Protein AF-A0A0N0IRC0-F1 (afdb_monomer)

pLDDT: mean 95.0, std 4.17, range [70.88, 98.81]

Sequence (164 aa):
LGKDGAYGSGSHYTGFVGVLQVRGKTLEEIVSLLKGASNPKHDFSPYLSQEDLEDLALFLKYGTLDMRTLIDYKAKKPLRGDLVAGKAVYRVCASCHGQDGRAINFLTPENPEYVGTLAKENPQEVLHKVLNGQPGNFVMPGFSFLSPAQLQDLLSYLQTLPEK

InterPro domains:
  IPR009056 Cytochrome c-like domain [PF00034] (84-161)
  IPR009056 Cytochrome c-like domain [PS51007] (81-162)
  IPR036909 Cytochrome c-like domain superfamily [G3DSA:1.10.760.10] (68-164)
  IPR036909 Cytochrome c-like domain superfamily [SSF46626] (74-162)

Mean predicted aligned error: 3.45 Å

Radius of gyration: 17.43 Å; Cα contacts (8 Å, |Δi|>4): 239; chains: 1; bounding box: 46×30×48 Å

Solvent-accessible surface area (backbone atoms only — not comparable to full-atom values): 9079 Å² total; per-residue (Å²): 68,35,35,72,29,98,36,43,53,72,96,72,43,76,74,47,71,50,68,72,72,56,40,82,50,56,61,68,56,42,37,41,43,44,54,13,74,85,40,72,93,50,44,44,59,92,82,39,54,75,65,56,40,50,52,49,27,48,36,51,48,69,66,63,76,72,56,74,82,40,33,39,78,87,78,39,37,48,76,51,64,43,53,69,61,5,47,61,60,41,58,70,53,27,79,64,28,32,94,58,25,63,66,47,64,79,56,45,93,92,59,53,36,25,52,13,32,42,28,50,78,38,38,66,59,45,55,48,32,46,35,67,19,45,87,98,37,87,86,44,60,51,46,65,86,58,48,79,64,54,51,18,9,28,51,46,29,36,51,69,34,56,62,114

Structure (mmCIF, N/CA/C/O backbone):
data_AF-A0A0N0IRC0-F1
#
_entry.id   AF-A0A0N0IRC0-F1
#
loop_
_atom_site.group_PDB
_atom_sit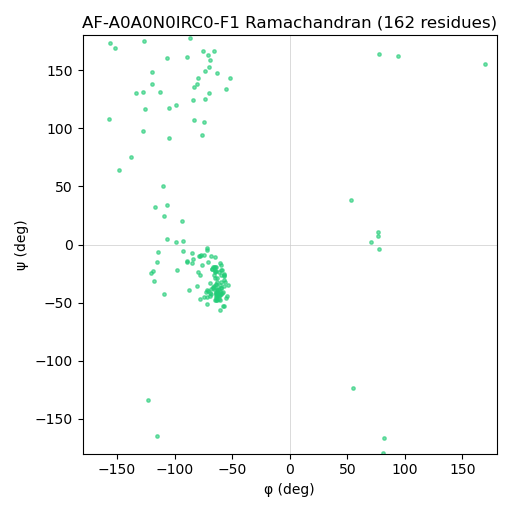e.id
_atom_site.type_symbol
_atom_site.label_atom_id
_atom_site.label_alt_id
_atom_site.label_comp_id
_atom_site.label_asym_id
_atom_site.label_entity_id
_atom_site.label_seq_id
_atom_site.pdbx_PDB_ins_code
_atom_site.Cartn_x
_atom_site.Cartn_y
_atom_site.Cartn_z
_atom_site.occupancy
_atom_site.B_iso_or_equiv
_atom_site.auth_seq_id
_atom_site.auth_comp_id
_atom_site.auth_asym_id
_atom_site.auth_atom_id
_atom_site.pdbx_PDB_model_num
ATOM 1 N N . LEU A 1 1 ? -6.172 -12.924 5.502 1.00 84.44 1 LEU A N 1
ATOM 2 C CA . LEU A 1 1 ? -5.675 -11.604 5.979 1.00 84.44 1 LEU A CA 1
ATOM 3 C C . LEU A 1 1 ? -5.125 -11.782 7.381 1.00 84.44 1 LEU A C 1
ATOM 5 O O . LEU A 1 1 ? -5.432 -12.796 7.996 1.00 84.44 1 LEU A O 1
ATOM 9 N N . GLY A 1 2 ? -4.317 -10.834 7.865 1.00 87.38 2 GLY A N 1
ATOM 10 C CA . GLY A 1 2 ? -3.689 -10.963 9.180 1.00 87.38 2 GLY A CA 1
ATOM 11 C C . GLY A 1 2 ? -2.900 -12.272 9.286 1.00 87.38 2 GLY A C 1
ATOM 12 O O . GLY A 1 2 ? -2.073 -12.547 8.418 1.00 87.38 2 GLY A O 1
ATOM 13 N N . LYS A 1 3 ? -3.234 -13.100 10.280 1.00 91.62 3 LYS A N 1
ATOM 14 C CA . LYS A 1 3 ? -2.656 -14.423 10.550 1.00 91.62 3 LYS A CA 1
ATOM 15 C C . LYS A 1 3 ? -2.769 -15.399 9.375 1.00 91.62 3 LYS A C 1
ATOM 17 O O . LYS A 1 3 ? -1.927 -16.268 9.231 1.00 91.62 3 LYS A O 1
ATOM 22 N N . ASP A 1 4 ? -3.774 -15.212 8.520 1.00 89.06 4 ASP A N 1
ATOM 23 C CA . ASP A 1 4 ? -4.015 -16.010 7.313 1.00 89.06 4 ASP A CA 1
ATOM 24 C C . ASP A 1 4 ? -3.709 -15.177 6.047 1.00 89.06 4 ASP A C 1
ATOM 26 O O . ASP A 1 4 ? -4.374 -15.294 5.017 1.00 89.06 4 ASP A O 1
ATOM 30 N N . GLY A 1 5 ? -2.855 -14.155 6.153 1.00 87.81 5 GLY A N 1
ATOM 31 C CA . GLY A 1 5 ? -2.499 -13.230 5.070 1.00 87.81 5 GLY A CA 1
ATOM 32 C C . GLY A 1 5 ? -1.032 -13.329 4.661 1.00 87.81 5 GLY A C 1
ATOM 33 O O . GLY A 1 5 ? -0.330 -14.258 5.044 1.00 87.81 5 GLY A O 1
ATOM 34 N N . ALA A 1 6 ? -0.550 -12.328 3.918 1.00 88.06 6 ALA A N 1
ATOM 35 C CA . ALA A 1 6 ? 0.855 -12.250 3.505 1.00 88.06 6 ALA A CA 1
ATOM 36 C C . ALA A 1 6 ? 1.854 -12.266 4.676 1.00 88.06 6 ALA A C 1
ATOM 38 O O . ALA A 1 6 ? 2.980 -12.721 4.511 1.00 88.06 6 ALA A O 1
ATOM 39 N N . TYR A 1 7 ? 1.421 -11.814 5.855 1.00 90.06 7 TYR A N 1
ATOM 40 C CA . TYR A 1 7 ? 2.189 -11.849 7.101 1.00 90.06 7 TYR A CA 1
ATOM 41 C C . TYR A 1 7 ? 1.675 -12.925 8.070 1.00 90.06 7 TYR A C 1
ATOM 43 O O . TYR A 1 7 ? 1.697 -12.741 9.283 1.00 90.06 7 TYR A O 1
ATOM 51 N N . GLY A 1 8 ? 1.189 -14.054 7.546 1.00 91.00 8 GLY A N 1
ATOM 52 C CA . GLY A 1 8 ? 0.764 -15.208 8.348 1.00 91.00 8 GLY A CA 1
ATOM 53 C C . GLY A 1 8 ? 1.910 -15.998 8.995 1.00 91.00 8 GLY A C 1
ATOM 54 O O . GLY A 1 8 ? 1.672 -16.940 9.741 1.00 91.00 8 GLY A O 1
ATOM 55 N N . SER A 1 9 ? 3.156 -15.610 8.724 1.00 90.50 9 SER A N 1
ATOM 56 C CA . SER A 1 9 ? 4.378 -16.180 9.295 1.00 90.50 9 SER A CA 1
ATOM 57 C C . SER A 1 9 ? 5.518 -15.154 9.244 1.00 90.50 9 SER A C 1
ATOM 59 O O . SER A 1 9 ? 5.381 -14.104 8.614 1.00 90.50 9 SER A O 1
ATOM 61 N N . GLY A 1 10 ? 6.667 -15.477 9.842 1.00 90.56 10 GLY A N 1
ATOM 62 C CA . GLY A 1 10 ? 7.863 -14.628 9.812 1.00 90.56 10 GLY A CA 1
ATOM 63 C C . GLY A 1 10 ? 7.835 -13.498 10.843 1.00 90.56 10 GLY A C 1
ATOM 64 O O . GLY A 1 10 ? 7.021 -13.498 11.763 1.00 90.56 10 GLY A O 1
ATOM 65 N N . SER A 1 11 ? 8.738 -12.529 10.694 1.00 90.25 11 SER A N 1
ATOM 66 C CA . SER A 1 11 ? 8.948 -11.436 11.659 1.00 90.25 11 SER A CA 1
ATOM 67 C C . SER A 1 11 ? 7.750 -10.494 11.822 1.00 90.25 11 SER A C 1
ATOM 69 O O . SER A 1 11 ? 7.623 -9.848 12.857 1.00 90.25 11 SER A O 1
ATOM 71 N N . HIS A 1 12 ? 6.859 -10.426 10.829 1.00 87.94 12 HIS A N 1
ATOM 72 C CA . HIS A 1 12 ? 5.649 -9.596 10.861 1.00 87.94 12 HIS A CA 1
ATOM 73 C C . HIS A 1 12 ? 4.405 -10.339 11.380 1.00 87.94 12 HIS A C 1
ATOM 75 O O . HIS A 1 12 ? 3.309 -9.775 11.381 1.00 87.94 12 HIS A O 1
ATOM 81 N N . TYR A 1 13 ? 4.539 -11.601 11.800 1.00 92.00 13 TYR A N 1
ATOM 82 C CA . TYR A 1 13 ? 3.408 -12.389 12.281 1.00 92.00 13 TYR A CA 1
ATOM 83 C C . TYR A 1 13 ? 2.941 -11.940 13.666 1.00 92.00 13 TYR A C 1
ATOM 85 O O . TYR A 1 13 ? 3.702 -11.941 14.630 1.00 92.00 13 TYR A O 1
ATOM 93 N N . THR A 1 14 ? 1.652 -11.614 13.773 1.00 88.50 14 THR A N 1
ATOM 94 C CA . THR A 1 14 ? 1.026 -11.142 15.020 1.00 88.50 14 THR A CA 1
ATOM 95 C C . THR A 1 14 ? -0.044 -12.084 15.576 1.00 88.50 14 THR A C 1
ATOM 97 O O . THR A 1 14 ? -0.462 -11.929 16.718 1.00 88.50 14 THR A O 1
ATOM 100 N N . GLY A 1 15 ? -0.534 -13.042 14.780 1.00 90.25 15 GLY A N 1
ATOM 101 C CA . GLY A 1 15 ? -1.657 -13.915 15.149 1.00 90.25 15 GLY A CA 1
ATOM 102 C C . GLY A 1 15 ? -3.056 -13.282 15.047 1.00 90.25 15 GLY A C 1
ATOM 103 O O . GLY A 1 15 ? -4.052 -13.9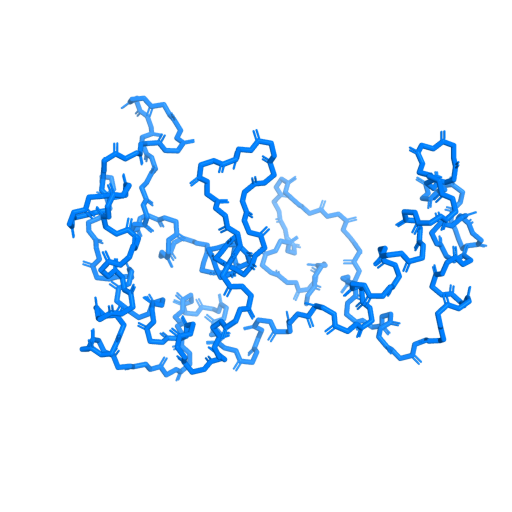89 15.208 1.00 90.25 15 GLY A O 1
ATOM 104 N N . PHE A 1 16 ? -3.178 -11.991 14.717 1.00 89.00 16 PHE A N 1
ATOM 105 C CA . PHE A 1 16 ? -4.477 -11.318 14.562 1.00 89.00 16 PHE A CA 1
ATOM 106 C C . PHE A 1 16 ? -5.140 -11.617 13.213 1.00 89.00 16 PHE A C 1
ATOM 108 O O . PHE A 1 16 ? -4.473 -11.641 12.190 1.00 89.00 16 PHE A O 1
ATOM 115 N N . VAL A 1 17 ? -6.468 -11.764 13.161 1.00 88.12 17 VAL A N 1
ATOM 116 C CA . VAL A 1 17 ? -7.234 -12.127 11.939 1.00 88.12 17 VAL A CA 1
ATOM 117 C C . VAL A 1 17 ? -7.260 -11.054 10.829 1.00 88.12 17 VAL A C 1
ATOM 119 O O . VAL A 1 17 ? -7.664 -11.327 9.698 1.00 88.12 17 VAL A O 1
ATOM 122 N N . GLY A 1 18 ? -6.783 -9.840 11.116 1.00 88.88 18 GLY A N 1
ATOM 123 C CA . GLY A 1 18 ? -6.847 -8.674 10.229 1.00 88.88 18 GLY A CA 1
ATOM 124 C C . GLY A 1 18 ? -8.067 -7.786 10.500 1.00 88.88 18 GLY A C 1
ATOM 125 O O . GLY A 1 18 ? -9.028 -8.204 11.139 1.00 88.88 18 GLY A O 1
ATOM 126 N N . VAL A 1 19 ? -8.026 -6.541 10.018 1.00 91.69 19 VAL A N 1
ATOM 127 C CA . VAL A 1 19 ? -8.973 -5.487 10.437 1.00 91.69 19 VAL A CA 1
ATOM 128 C C . VAL A 1 19 ? -10.256 -5.399 9.603 1.00 91.69 19 VAL A C 1
ATOM 130 O O . VAL A 1 19 ? -11.221 -4.789 10.044 1.00 91.69 19 VAL A O 1
ATOM 133 N N . LEU A 1 20 ? -10.327 -6.028 8.423 1.00 93.25 20 LEU A N 1
ATOM 134 C CA . LEU A 1 20 ? -11.456 -5.812 7.498 1.00 93.25 20 LEU A CA 1
ATOM 135 C C . LEU A 1 20 ? -12.816 -6.289 8.025 1.00 93.25 20 LEU A C 1
ATOM 137 O O . LEU A 1 20 ? -13.844 -5.789 7.577 1.00 93.25 20 LEU A O 1
ATOM 141 N N . GLN A 1 21 ? -12.845 -7.228 8.974 1.00 91.56 21 GLN A N 1
ATOM 142 C CA . GLN A 1 21 ? -14.098 -7.685 9.590 1.00 91.56 21 GLN A CA 1
ATOM 143 C C . GLN A 1 21 ? -14.788 -6.568 10.385 1.00 91.56 21 GLN A C 1
ATOM 145 O O . GLN A 1 21 ? -16.008 -6.582 10.542 1.00 91.56 21 GLN A O 1
ATOM 150 N N . VAL A 1 22 ? -14.028 -5.564 10.833 1.00 93.31 22 VAL A N 1
ATOM 151 C CA . VAL A 1 22 ? -14.558 -4.436 11.599 1.00 93.31 22 VAL A CA 1
ATOM 152 C C . VAL A 1 22 ? -15.519 -3.569 10.775 1.00 93.31 22 VAL A C 1
ATOM 154 O O . VAL A 1 22 ? -16.368 -2.888 11.337 1.00 93.31 22 VAL A O 1
ATOM 157 N N . ARG A 1 23 ? -15.470 -3.654 9.437 1.00 94.69 23 ARG A N 1
ATOM 158 C CA . ARG A 1 23 ? -16.352 -2.903 8.527 1.00 94.69 23 ARG A CA 1
ATOM 159 C C . ARG A 1 23 ? -17.840 -3.206 8.732 1.00 94.69 23 ARG A C 1
ATOM 161 O O . ARG A 1 23 ? -18.681 -2.351 8.444 1.00 94.69 23 ARG A O 1
ATOM 168 N N . GLY A 1 24 ? -18.160 -4.399 9.242 1.00 95.38 24 GLY A N 1
ATOM 169 C CA . GLY A 1 24 ? -19.525 -4.819 9.568 1.00 95.38 24 GLY A CA 1
ATOM 170 C C . GLY A 1 24 ? -20.086 -4.235 10.870 1.00 95.38 24 GLY A C 1
ATOM 171 O O . GLY A 1 24 ? -21.275 -4.390 11.119 1.00 95.38 24 GLY A O 1
ATOM 172 N N . LYS A 1 25 ? -19.261 -3.567 11.685 1.00 96.88 25 LYS A N 1
ATOM 173 C CA . LYS A 1 25 ? -19.649 -2.965 12.971 1.00 96.88 25 LYS A CA 1
ATOM 174 C C . LYS A 1 25 ? -20.142 -1.528 12.815 1.00 96.88 25 LYS A C 1
ATOM 176 O O . LYS A 1 25 ? -19.857 -0.891 11.796 1.00 96.88 25 LYS A O 1
ATOM 181 N N . THR A 1 26 ? -20.869 -0.998 13.794 1.00 98.19 26 THR A N 1
ATOM 182 C CA . THR A 1 26 ? -21.197 0.439 13.846 1.00 98.19 26 THR A CA 1
ATOM 183 C C . THR A 1 26 ? -19.953 1.270 14.179 1.00 98.19 26 THR A C 1
ATOM 185 O O . THR A 1 26 ? -18.944 0.728 14.631 1.00 98.19 26 THR A O 1
ATOM 188 N N . LEU A 1 27 ? -19.985 2.585 13.934 1.00 98.06 27 LEU A N 1
ATOM 189 C CA . LEU A 1 27 ? -18.845 3.450 14.265 1.00 98.06 27 LEU A CA 1
ATOM 190 C C . LEU A 1 27 ? -18.587 3.467 15.777 1.00 98.06 27 LEU A C 1
ATOM 192 O O . LEU A 1 27 ? -17.440 3.375 16.201 1.00 98.06 27 LEU A O 1
ATOM 196 N N . GLU A 1 28 ? -19.646 3.469 16.584 1.00 98.06 28 GLU A N 1
ATOM 197 C CA . GLU A 1 28 ? -19.579 3.440 18.046 1.00 98.06 28 GLU A CA 1
ATOM 198 C C . GLU A 1 28 ? -18.926 2.148 18.549 1.00 98.06 28 GLU A C 1
ATOM 200 O O . GLU A 1 28 ? -18.073 2.184 19.437 1.00 98.06 28 GLU A O 1
ATOM 205 N N . GLU A 1 29 ? -19.273 1.001 17.953 1.00 98.19 29 GLU A N 1
ATOM 206 C CA . GLU A 1 29 ? -18.617 -0.270 18.258 1.00 98.19 29 GLU A CA 1
ATOM 207 C C . GLU A 1 29 ? -17.124 -0.235 17.903 1.00 98.19 29 GLU A C 1
ATOM 209 O O . GLU A 1 29 ? -16.304 -0.733 18.673 1.00 98.19 29 GLU A O 1
ATOM 214 N N . ILE A 1 30 ? -16.753 0.341 16.753 1.00 98.00 30 ILE A N 1
ATOM 215 C CA . ILE A 1 30 ? -15.346 0.441 16.335 1.00 98.00 30 ILE A CA 1
ATOM 216 C C . ILE A 1 30 ? -14.567 1.331 17.306 1.00 98.00 30 ILE A C 1
ATOM 218 O O . ILE A 1 30 ? -13.518 0.914 17.794 1.00 98.00 30 ILE A O 1
ATOM 222 N N . VAL A 1 31 ? -15.093 2.510 17.646 1.00 98.31 31 VAL A N 1
ATOM 223 C CA . VAL A 1 31 ? -14.477 3.413 18.630 1.00 98.31 31 VAL A CA 1
ATOM 224 C C . VAL A 1 31 ? -14.349 2.721 19.987 1.00 98.31 31 VAL A C 1
ATOM 226 O O . VAL A 1 31 ? -13.293 2.781 20.607 1.00 98.31 31 VAL A O 1
ATOM 229 N N . SER A 1 32 ? -15.370 1.989 20.439 1.00 98.19 32 SER A N 1
ATOM 230 C CA . SER A 1 32 ? -15.302 1.220 21.687 1.00 98.19 32 SER A CA 1
ATOM 231 C C . SER A 1 32 ? -14.162 0.191 21.675 1.00 98.19 32 SER A C 1
ATOM 233 O O . SER A 1 32 ? -13.413 0.080 22.648 1.00 98.19 32 SER A O 1
ATOM 235 N N . LEU A 1 33 ? -13.963 -0.515 20.555 1.00 96.81 33 LEU A N 1
ATOM 236 C CA . LEU A 1 33 ? -12.838 -1.440 20.388 1.00 96.81 33 LEU A CA 1
ATOM 237 C C . LEU A 1 33 ? -11.481 -0.724 20.430 1.00 96.81 33 LEU A C 1
ATOM 239 O O . LEU A 1 33 ? -10.570 -1.236 21.076 1.00 96.81 33 LEU A O 1
ATOM 243 N N . LEU A 1 34 ? -11.359 0.444 19.787 1.00 97.31 34 LEU A N 1
ATOM 244 C CA . LEU A 1 34 ? -10.145 1.277 19.801 1.00 97.31 34 LEU A CA 1
ATOM 245 C C . LEU A 1 34 ? -9.838 1.863 21.191 1.00 97.31 34 LEU A C 1
ATOM 247 O O . LEU A 1 34 ? -8.701 2.231 21.469 1.00 97.31 34 LEU A O 1
ATOM 251 N N . LYS A 1 35 ? -10.833 1.913 22.079 1.00 98.12 35 LYS A N 1
ATOM 252 C CA . LYS A 1 35 ? -10.701 2.298 23.495 1.00 98.12 35 LYS A CA 1
ATOM 253 C C . LYS A 1 35 ? -10.498 1.086 24.413 1.00 98.12 35 LYS A C 1
ATOM 255 O O . LYS A 1 35 ? -10.800 1.128 25.600 1.00 98.12 35 LYS A O 1
ATOM 260 N N . GLY A 1 36 ? -10.058 -0.040 23.848 1.00 97.06 36 GLY A N 1
ATOM 261 C CA . GLY A 1 36 ? -9.673 -1.228 24.601 1.00 97.06 36 GLY A CA 1
ATOM 262 C C . GLY A 1 36 ? -10.819 -2.082 25.149 1.00 97.06 36 GLY A C 1
ATOM 263 O O . GLY A 1 36 ? -10.543 -3.012 25.904 1.00 97.06 36 GLY A O 1
ATOM 264 N N . ALA A 1 37 ? -12.081 -1.856 24.753 1.00 97.06 37 ALA A N 1
ATOM 265 C CA . ALA A 1 37 ? -13.230 -2.589 25.310 1.00 97.06 37 ALA A CA 1
ATOM 266 C C . ALA A 1 37 ? -13.130 -4.120 25.166 1.00 97.06 37 ALA A C 1
ATOM 268 O O . ALA A 1 37 ? -13.633 -4.860 26.007 1.00 97.06 37 ALA A O 1
ATOM 269 N N . SER A 1 38 ? -12.466 -4.602 24.110 1.00 93.00 38 SER A N 1
ATOM 270 C CA . SER A 1 38 ? -12.199 -6.036 23.906 1.00 93.00 38 SER A CA 1
ATOM 271 C C . SER A 1 38 ? -10.799 -6.474 24.343 1.00 93.00 38 SER A C 1
ATOM 273 O O . SER A 1 38 ? -10.570 -7.658 24.586 1.00 93.00 38 SER A O 1
ATOM 275 N N . ASN A 1 39 ? -9.849 -5.540 24.415 1.00 92.56 39 ASN A N 1
ATOM 276 C CA . ASN A 1 39 ? -8.465 -5.810 24.771 1.00 92.56 39 ASN A CA 1
ATOM 277 C C . ASN A 1 39 ? -7.799 -4.530 25.303 1.00 92.56 39 ASN A C 1
ATOM 279 O O . ASN A 1 39 ? -7.441 -3.671 24.497 1.00 92.56 39 ASN A O 1
ATOM 283 N N . PRO A 1 40 ? -7.532 -4.431 26.617 1.00 95.25 40 PRO A N 1
ATOM 284 C CA . PRO A 1 40 ? -6.896 -3.254 27.212 1.00 95.25 40 PRO A CA 1
ATOM 285 C C . PRO A 1 40 ? -5.512 -2.922 26.635 1.00 95.25 40 PRO A C 1
ATOM 287 O O . PRO A 1 40 ? -5.066 -1.787 26.717 1.00 95.25 40 PRO A O 1
ATOM 290 N N . LYS A 1 41 ? -4.820 -3.893 26.018 1.00 92.81 41 LYS A N 1
ATOM 291 C CA . LYS A 1 41 ? -3.533 -3.653 25.338 1.00 92.81 41 LYS A CA 1
ATOM 292 C C . LYS A 1 41 ? -3.673 -2.922 23.996 1.00 92.81 41 LYS A C 1
ATOM 294 O O . LYS A 1 41 ? -2.662 -2.569 23.404 1.00 92.81 41 LYS A O 1
ATOM 299 N N . HIS A 1 42 ? -4.898 -2.747 23.508 1.00 91.50 42 HIS A N 1
ATOM 300 C CA . HIS A 1 42 ? -5.237 -1.977 22.310 1.00 91.50 42 HIS A CA 1
ATOM 301 C C . HIS A 1 42 ? -6.134 -0.785 22.673 1.00 91.50 42 HIS A C 1
ATOM 303 O O . HIS A 1 42 ? -7.015 -0.414 21.902 1.00 91.50 42 HIS A O 1
ATOM 309 N N . ASP A 1 43 ? -5.945 -0.222 23.869 1.00 97.25 43 ASP A N 1
ATOM 310 C CA . ASP A 1 43 ? -6.528 1.064 24.228 1.00 97.25 43 ASP A CA 1
ATOM 311 C C . ASP A 1 43 ? -5.646 2.199 23.697 1.00 97.25 43 ASP A C 1
ATOM 313 O O . ASP A 1 43 ? -4.551 2.454 24.202 1.00 97.25 43 ASP A O 1
ATOM 317 N N . PHE A 1 44 ? -6.125 2.866 22.650 1.00 97.38 44 PHE A N 1
ATOM 318 C CA . PHE A 1 44 ? -5.444 3.996 22.023 1.00 97.38 44 PHE A CA 1
ATOM 319 C C . PHE A 1 44 ? -5.890 5.350 22.587 1.00 97.38 44 PHE A C 1
ATOM 321 O O . PHE A 1 44 ? -5.294 6.371 22.247 1.00 97.38 44 PHE A O 1
ATOM 328 N N . SER A 1 45 ? -6.898 5.381 23.465 1.00 97.25 45 SER A N 1
ATOM 329 C CA . SER A 1 45 ? -7.437 6.627 24.026 1.00 97.25 45 SER A CA 1
ATOM 330 C C . SER A 1 45 ? -6.459 7.475 24.849 1.00 97.25 45 SER A C 1
ATOM 332 O O . SER A 1 45 ? -6.658 8.687 24.904 1.00 97.25 45 SER A O 1
ATOM 334 N N . PRO A 1 46 ? -5.371 6.928 25.433 1.00 97.94 46 PRO A N 1
ATOM 335 C CA . PRO A 1 46 ? -4.337 7.764 26.042 1.00 97.94 46 PRO A CA 1
ATOM 336 C C . PRO A 1 46 ? -3.474 8.538 25.032 1.00 97.94 46 PRO A C 1
ATOM 338 O O . PRO A 1 46 ? -2.743 9.441 25.435 1.00 97.94 46 PRO A O 1
ATOM 341 N N . TYR A 1 47 ? -3.509 8.167 23.747 1.00 97.25 47 TYR A N 1
ATOM 342 C CA . TYR A 1 47 ? -2.603 8.681 22.710 1.00 97.25 47 TYR A CA 1
ATOM 343 C C . TYR A 1 47 ? -3.313 9.425 21.578 1.00 97.25 47 TYR A C 1
ATOM 345 O O . TYR A 1 47 ? -2.677 10.216 20.887 1.00 97.25 47 TYR A O 1
ATOM 353 N N . LEU A 1 48 ? -4.600 9.149 21.373 1.00 97.69 48 LEU A N 1
ATOM 354 C CA . LEU A 1 48 ? -5.422 9.708 20.307 1.00 97.69 48 LEU A CA 1
ATOM 355 C C . LEU A 1 48 ? -6.592 10.478 20.913 1.00 97.69 48 LEU A C 1
ATOM 357 O O . LEU A 1 48 ? -7.211 10.018 21.877 1.00 97.69 48 LEU A O 1
ATOM 361 N N . SER A 1 49 ? -6.901 11.641 20.342 1.00 98.25 49 SER A N 1
ATOM 362 C CA . SER A 1 49 ? -8.096 12.389 20.723 1.00 98.25 49 SER A CA 1
ATOM 363 C C . SER A 1 49 ? -9.367 11.619 20.343 1.00 98.25 49 SER A C 1
ATOM 365 O O . SER A 1 49 ? -9.338 10.650 19.583 1.00 98.25 49 SER A O 1
ATOM 367 N N . GLN A 1 50 ? -10.515 12.049 20.871 1.00 97.75 50 GLN A N 1
ATOM 368 C CA . GLN A 1 50 ? -11.797 11.462 20.476 1.00 97.75 50 GLN A CA 1
ATOM 369 C C . GLN A 1 50 ? -12.048 11.621 18.964 1.00 97.75 50 GLN A C 1
ATOM 371 O O . GLN A 1 50 ? -12.534 10.682 18.343 1.00 97.75 50 GLN A O 1
ATOM 376 N N . GLU A 1 51 ? -11.653 12.757 18.383 1.00 98.31 51 GLU A N 1
ATOM 377 C CA . GLU A 1 51 ? -11.736 13.018 16.940 1.00 98.31 51 GLU A CA 1
ATOM 378 C C . GLU A 1 51 ? -10.834 12.057 16.149 1.00 98.31 51 GLU A C 1
ATOM 380 O O . GLU A 1 51 ? -11.312 11.377 15.247 1.00 98.31 51 GLU A O 1
ATOM 385 N N . ASP A 1 52 ? -9.575 11.873 16.564 1.00 98.25 52 ASP A N 1
ATOM 386 C CA . ASP A 1 52 ? -8.653 10.925 15.912 1.00 98.25 52 ASP A CA 1
ATOM 387 C C . ASP A 1 52 ? -9.184 9.478 15.936 1.00 98.25 52 ASP A C 1
ATOM 389 O O . ASP A 1 52 ? -9.003 8.708 14.988 1.00 98.25 52 ASP A O 1
ATOM 393 N N . LEU A 1 53 ? -9.833 9.077 17.035 1.00 98.50 53 LEU A N 1
ATOM 394 C CA . LEU A 1 53 ? -10.444 7.751 17.167 1.00 98.50 53 LEU A CA 1
ATOM 395 C C . LEU A 1 53 ? -11.647 7.583 16.233 1.00 98.50 53 LEU A C 1
ATOM 397 O O . LEU A 1 53 ? -11.844 6.498 15.678 1.00 98.50 53 LEU A O 1
ATOM 401 N N . GLU A 1 54 ? -12.451 8.631 16.065 1.00 98.38 54 GLU A N 1
ATOM 402 C CA . GLU A 1 54 ? -13.589 8.656 15.144 1.00 98.38 54 GLU A CA 1
ATOM 403 C C . GLU A 1 54 ? -13.125 8.625 13.682 1.00 98.38 54 GLU A C 1
ATOM 405 O O . GLU A 1 54 ? -13.640 7.823 12.896 1.00 98.38 54 GLU A O 1
ATOM 410 N N . ASP A 1 55 ? -12.086 9.385 13.339 1.00 98.00 55 ASP A N 1
ATOM 411 C CA . ASP A 1 55 ? -11.452 9.365 12.019 1.00 98.00 55 ASP A CA 1
ATOM 412 C C . ASP A 1 55 ? -10.858 7.993 11.696 1.00 98.00 55 ASP A C 1
ATOM 414 O O . ASP A 1 55 ? -11.078 7.438 10.611 1.00 98.00 55 ASP A O 1
ATOM 418 N N . LEU A 1 56 ? -10.163 7.377 12.656 1.00 97.19 56 LEU A N 1
ATOM 419 C CA . LEU A 1 56 ? -9.650 6.021 12.496 1.00 97.19 56 LEU A CA 1
ATOM 420 C C . LEU A 1 56 ? -10.792 5.010 12.331 1.00 97.19 56 LEU A C 1
ATOM 422 O O . LEU A 1 56 ? -10.691 4.096 11.508 1.00 97.19 56 LEU A O 1
ATOM 426 N N . ALA A 1 57 ? -11.899 5.168 13.061 1.00 98.06 57 ALA A N 1
ATOM 427 C CA . ALA A 1 57 ? -13.071 4.312 12.910 1.00 98.06 57 ALA A CA 1
ATOM 428 C C . ALA A 1 57 ? -13.715 4.449 11.520 1.00 98.06 57 ALA A C 1
ATOM 430 O O . ALA A 1 57 ? -14.045 3.436 10.890 1.00 98.06 57 ALA A O 1
ATOM 431 N N . LEU A 1 58 ? -13.834 5.676 11.004 1.00 97.94 58 LEU A N 1
ATOM 432 C CA . LEU A 1 58 ? -14.302 5.957 9.646 1.00 97.94 58 LEU A CA 1
ATOM 433 C C . LEU A 1 58 ? -13.378 5.330 8.598 1.00 97.94 58 LEU A C 1
ATOM 435 O O . LEU A 1 58 ? -13.857 4.641 7.691 1.00 97.94 58 LEU A O 1
ATOM 439 N N . PHE A 1 59 ? -12.062 5.490 8.746 1.00 96.25 59 PHE A N 1
ATOM 440 C CA . PHE A 1 59 ? -11.081 4.876 7.855 1.00 96.25 59 PHE A CA 1
ATOM 441 C C . PHE A 1 59 ? -11.174 3.347 7.873 1.00 96.25 59 PHE A C 1
ATOM 443 O O . PHE A 1 59 ? -11.251 2.712 6.821 1.00 96.25 59 PHE A O 1
ATOM 450 N N . LEU A 1 60 ? -11.237 2.730 9.054 1.00 96.38 60 LEU A N 1
ATOM 451 C CA . LEU A 1 60 ? -11.359 1.280 9.182 1.00 96.38 60 LEU A CA 1
ATOM 452 C C . LEU A 1 60 ? -12.634 0.752 8.517 1.00 96.38 60 LEU A C 1
ATOM 454 O O . LEU A 1 60 ? -12.584 -0.277 7.835 1.00 96.38 60 LEU A O 1
ATOM 458 N N . LYS A 1 61 ? -13.757 1.464 8.670 1.00 96.94 61 LYS A N 1
ATOM 459 C CA . LYS A 1 61 ? -15.056 1.066 8.117 1.00 96.94 61 LYS A CA 1
ATOM 460 C C . LYS A 1 61 ? -15.156 1.270 6.601 1.00 96.94 61 LYS A C 1
ATOM 462 O O . LYS A 1 61 ? -15.644 0.378 5.894 1.00 96.94 61 LYS A O 1
ATOM 467 N N . TYR A 1 62 ? -14.700 2.418 6.105 1.00 94.62 62 TYR A N 1
ATOM 468 C CA . TYR A 1 62 ? -14.953 2.869 4.733 1.00 94.62 62 TYR A CA 1
ATOM 469 C C . TYR A 1 62 ? -13.692 3.030 3.878 1.00 94.62 62 TYR A C 1
ATOM 471 O O . TYR A 1 62 ? -13.758 2.803 2.673 1.00 94.62 62 TYR A O 1
ATOM 479 N N . GLY A 1 63 ? -12.557 3.387 4.478 1.00 92.81 63 GLY A N 1
ATOM 480 C CA . GLY A 1 63 ? -11.297 3.666 3.777 1.00 92.81 63 GLY A CA 1
ATOM 481 C C . GLY A 1 63 ? -10.435 2.436 3.472 1.00 92.81 63 GLY A C 1
ATOM 482 O O . GLY A 1 63 ? -9.535 2.507 2.637 1.00 92.81 63 GLY A O 1
ATOM 483 N N . THR A 1 64 ? -10.691 1.290 4.108 1.00 91.88 64 THR A N 1
ATOM 484 C CA . THR A 1 64 ? -9.902 0.072 3.872 1.00 91.88 64 THR A CA 1
ATOM 485 C C . THR A 1 64 ? -10.320 -0.677 2.600 1.00 91.88 64 THR A C 1
ATOM 487 O O . THR A 1 64 ? -11.503 -0.883 2.321 1.00 91.88 64 THR A O 1
ATOM 490 N N . LEU A 1 65 ? -9.325 -1.163 1.849 1.00 92.12 65 LEU A N 1
ATOM 491 C CA . LEU A 1 65 ? -9.514 -1.963 0.637 1.00 92.12 65 LEU A CA 1
ATOM 492 C C . LEU A 1 65 ? -9.035 -3.404 0.846 1.00 92.12 65 LEU A C 1
ATOM 494 O O . LEU A 1 65 ? -7.913 -3.641 1.297 1.00 92.12 65 LEU A O 1
ATOM 498 N N . ASP A 1 66 ? -9.871 -4.379 0.479 1.00 93.31 66 ASP A N 1
ATOM 499 C CA . ASP A 1 66 ? -9.459 -5.783 0.457 1.00 93.31 66 ASP A CA 1
ATOM 500 C C . ASP A 1 66 ? -8.578 -6.062 -0.760 1.00 93.31 66 ASP A C 1
ATOM 502 O O . ASP A 1 66 ? -9.065 -6.365 -1.849 1.00 93.31 66 ASP A O 1
ATOM 506 N N . MET A 1 67 ? -7.264 -5.985 -0.568 1.00 92.94 67 MET A N 1
ATOM 507 C CA . MET A 1 67 ? -6.274 -6.196 -1.626 1.00 92.94 67 MET A CA 1
ATOM 508 C C . MET A 1 67 ? -6.346 -7.588 -2.274 1.00 92.94 67 MET A C 1
ATOM 510 O O . MET A 1 67 ? -5.887 -7.751 -3.401 1.00 92.94 67 MET A O 1
ATOM 514 N N . ARG A 1 68 ? -6.989 -8.584 -1.640 1.00 92.75 68 ARG A N 1
ATOM 515 C CA . ARG A 1 68 ? -7.234 -9.910 -2.253 1.00 92.75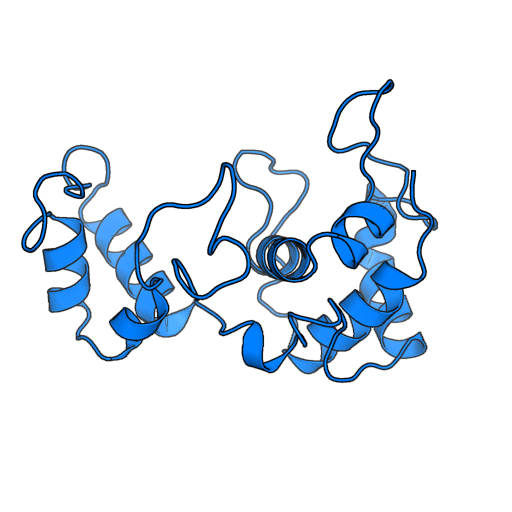 68 ARG A CA 1
ATOM 516 C C . ARG A 1 68 ? -8.153 -9.838 -3.465 1.00 92.75 68 ARG A C 1
ATOM 518 O O . ARG A 1 68 ? -8.159 -10.748 -4.280 1.00 92.75 68 ARG A O 1
ATOM 525 N N . THR A 1 69 ? -8.918 -8.757 -3.585 1.00 95.44 69 THR A N 1
ATOM 526 C CA . THR A 1 69 ? -9.754 -8.487 -4.760 1.00 95.44 69 THR A CA 1
ATOM 527 C C . THR A 1 69 ? -8.957 -7.942 -5.945 1.00 95.44 69 THR A C 1
ATOM 529 O O . THR A 1 69 ? -9.506 -7.849 -7.039 1.00 95.44 69 THR A O 1
ATOM 532 N N . LEU A 1 70 ? -7.681 -7.582 -5.741 1.00 97.44 70 LEU A N 1
ATOM 533 C CA . LEU A 1 70 ? -6.801 -6.998 -6.758 1.00 97.44 70 LEU A CA 1
ATOM 534 C C . LEU A 1 70 ? -5.540 -7.823 -7.024 1.00 97.44 70 LEU A C 1
ATOM 536 O O . LEU A 1 70 ? -4.956 -7.693 -8.095 1.00 97.44 70 LEU A O 1
ATOM 540 N N . ILE A 1 71 ? -5.098 -8.634 -6.061 1.00 97.12 71 ILE A N 1
ATOM 541 C CA . ILE A 1 71 ? -3.812 -9.336 -6.092 1.00 97.12 71 ILE A CA 1
ATOM 542 C C . ILE A 1 71 ? -4.021 -10.832 -5.840 1.00 97.12 71 ILE A C 1
ATOM 544 O O . ILE A 1 71 ? -4.623 -11.227 -4.839 1.00 97.12 71 ILE A O 1
ATOM 548 N N . ASP A 1 72 ? -3.427 -11.665 -6.695 1.00 95.81 72 ASP A N 1
ATOM 549 C CA . ASP A 1 72 ? -3.107 -13.048 -6.355 1.00 95.81 72 ASP A CA 1
ATOM 550 C C . ASP A 1 72 ? -1.898 -13.045 -5.411 1.00 95.81 72 ASP A C 1
ATOM 552 O O . ASP A 1 72 ? -0.758 -12.814 -5.819 1.00 95.81 72 ASP A O 1
ATOM 556 N N . TYR A 1 73 ? -2.148 -13.294 -4.126 1.00 92.19 73 TYR A N 1
ATOM 557 C CA . TYR A 1 73 ? -1.116 -13.296 -3.087 1.00 92.19 73 TYR A CA 1
ATOM 558 C C . TYR A 1 73 ? -0.078 -14.408 -3.245 1.00 92.19 73 TYR A C 1
ATOM 560 O O . TYR A 1 73 ? 1.049 -14.250 -2.777 1.00 92.19 73 TYR A O 1
ATOM 568 N N . LYS A 1 74 ? -0.438 -15.527 -3.884 1.00 91.25 74 LYS A N 1
ATOM 569 C CA . LYS A 1 74 ? 0.483 -16.642 -4.111 1.00 91.25 74 LYS A CA 1
ATOM 570 C C . LYS A 1 74 ? 1.423 -16.317 -5.264 1.00 91.25 74 LYS A C 1
ATOM 572 O O . LYS A 1 74 ? 2.628 -16.503 -5.135 1.00 91.25 74 LYS A O 1
ATOM 577 N N . ALA A 1 75 ? 0.876 -15.816 -6.370 1.00 95.62 75 ALA A N 1
ATOM 578 C CA . ALA A 1 75 ? 1.668 -15.399 -7.524 1.00 95.62 75 ALA A CA 1
ATOM 579 C C . ALA A 1 75 ? 2.376 -14.051 -7.305 1.00 95.62 75 ALA A C 1
ATOM 581 O O . ALA A 1 75 ? 3.296 -13.716 -8.049 1.00 95.62 75 ALA A O 1
ATOM 582 N N . LYS A 1 76 ? 1.932 -13.272 -6.309 1.00 96.25 76 LYS A N 1
ATOM 583 C CA . LYS A 1 76 ? 2.300 -11.866 -6.101 1.00 96.25 76 LYS A CA 1
ATOM 584 C C . LYS A 1 76 ? 2.067 -11.031 -7.361 1.00 96.25 76 LYS A C 1
ATOM 586 O O . LYS A 1 76 ? 2.861 -10.158 -7.696 1.00 96.25 76 LYS A O 1
ATOM 591 N N . LYS A 1 77 ? 0.985 -11.309 -8.086 1.00 97.62 77 LYS A N 1
ATOM 592 C CA . LYS A 1 77 ? 0.621 -10.633 -9.339 1.00 97.62 77 LYS A CA 1
ATOM 593 C C . LYS A 1 77 ? -0.735 -9.953 -9.197 1.00 97.62 77 LYS A C 1
ATOM 595 O O . LYS A 1 77 ? -1.578 -10.456 -8.454 1.00 97.62 77 LYS A O 1
ATOM 600 N N . PRO A 1 78 ? -0.975 -8.830 -9.890 1.00 97.94 78 PRO A N 1
ATOM 601 C CA . PRO A 1 78 ? -2.326 -8.305 -9.988 1.00 97.94 78 PRO A CA 1
ATOM 602 C C . PRO A 1 78 ? -3.216 -9.313 -10.734 1.00 97.94 78 PRO A C 1
ATOM 604 O O . PRO A 1 78 ? -2.744 -10.030 -11.616 1.00 97.94 78 PRO A O 1
ATOM 607 N N . LEU A 1 79 ? -4.501 -9.381 -10.382 1.00 98.06 79 LEU A N 1
ATOM 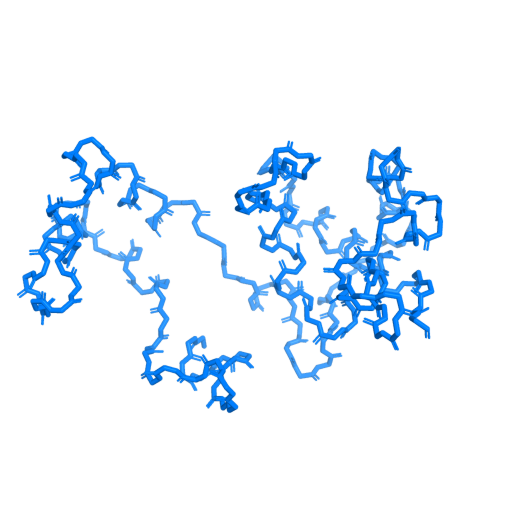608 C CA . LEU A 1 79 ? -5.452 -10.319 -11.002 1.00 98.06 79 LEU A CA 1
ATOM 609 C C . LEU A 1 79 ? -5.739 -9.983 -12.473 1.00 98.06 79 LEU A C 1
ATOM 611 O O . LEU A 1 79 ? -6.179 -10.838 -13.239 1.00 98.06 79 LEU A O 1
ATOM 615 N N . ARG A 1 80 ? -5.491 -8.734 -12.863 1.00 96.38 80 ARG A N 1
ATOM 616 C CA . ARG A 1 80 ? -5.534 -8.219 -14.234 1.00 96.38 80 ARG A CA 1
ATOM 617 C C . ARG A 1 80 ? -4.569 -7.046 -14.369 1.00 96.38 80 ARG A C 1
ATOM 619 O O . ARG A 1 80 ? -4.142 -6.4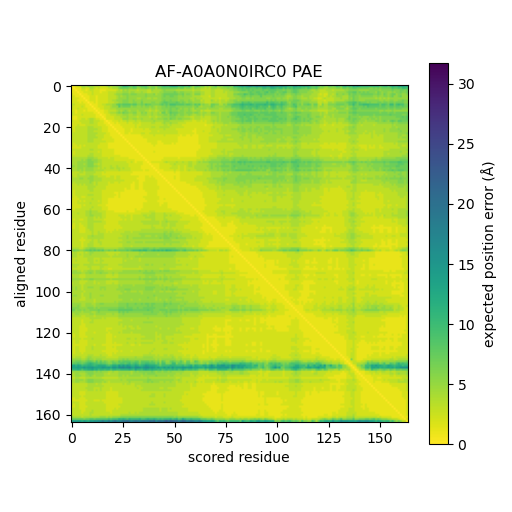93 -13.362 1.00 96.38 80 ARG A O 1
ATOM 626 N N . GLY A 1 81 ? -4.318 -6.600 -15.591 1.00 95.44 81 GLY A N 1
ATOM 627 C CA . GLY A 1 81 ? -3.838 -5.242 -15.803 1.00 95.44 81 GLY A CA 1
ATOM 628 C C . GLY A 1 81 ? -3.366 -4.953 -17.218 1.00 95.44 81 GLY A C 1
ATOM 629 O O . GLY A 1 81 ? -2.972 -5.848 -17.965 1.00 95.44 81 GLY A O 1
ATOM 630 N N . ASP A 1 82 ? -3.427 -3.676 -17.566 1.00 98.44 82 ASP A N 1
ATOM 631 C CA . ASP A 1 82 ? -2.960 -3.105 -18.820 1.00 98.44 82 ASP A CA 1
ATOM 632 C C . ASP A 1 82 ? -1.645 -2.345 -18.583 1.00 98.44 82 ASP A C 1
ATOM 634 O O . ASP A 1 82 ? -1.587 -1.354 -17.853 1.00 98.44 82 ASP A O 1
ATOM 638 N N . LEU A 1 83 ? -0.566 -2.807 -19.222 1.00 98.38 83 LEU A N 1
ATOM 639 C CA . LEU A 1 83 ? 0.763 -2.200 -19.100 1.00 98.38 83 LEU A CA 1
ATOM 640 C C . LEU A 1 83 ? 0.824 -0.771 -19.651 1.00 98.38 83 LEU A C 1
ATOM 642 O O . LEU A 1 83 ? 1.574 0.053 -19.126 1.00 98.38 83 LEU A O 1
ATOM 646 N N . VAL A 1 84 ? 0.066 -0.466 -20.705 1.00 98.56 84 VAL A N 1
ATOM 647 C CA . VAL A 1 84 ? 0.030 0.865 -21.319 1.00 98.56 84 VAL A CA 1
ATOM 648 C C . VAL A 1 84 ? -0.700 1.833 -20.393 1.00 98.56 84 VAL A C 1
ATOM 650 O O . VAL A 1 84 ? -0.185 2.923 -20.125 1.00 98.56 84 VAL A O 1
ATOM 653 N N . ALA A 1 85 ? -1.847 1.420 -19.847 1.00 98.56 85 ALA A N 1
ATOM 654 C CA . ALA A 1 85 ? -2.582 2.208 -18.859 1.00 98.56 85 ALA A CA 1
ATOM 655 C C . ALA A 1 85 ? -1.759 2.406 -17.575 1.00 98.56 85 ALA A C 1
ATOM 657 O O . ALA A 1 85 ? -1.623 3.530 -17.087 1.00 98.56 85 ALA A O 1
ATOM 658 N N . GLY A 1 86 ? -1.115 1.346 -17.080 1.00 98.56 86 GLY A N 1
ATOM 659 C CA . GLY A 1 86 ? -0.243 1.393 -15.908 1.00 98.56 86 GLY A CA 1
ATOM 660 C C . GLY A 1 86 ? 0.941 2.336 -16.086 1.00 98.56 86 GLY A C 1
ATOM 661 O O . GLY A 1 86 ? 1.224 3.156 -15.211 1.00 98.56 86 GLY A O 1
ATOM 662 N N . LYS A 1 87 ? 1.585 2.297 -17.259 1.00 98.50 87 LYS A N 1
ATOM 663 C CA . LYS A 1 87 ? 2.655 3.235 -17.617 1.00 98.50 87 LYS A CA 1
ATOM 664 C C . LYS A 1 87 ? 2.164 4.679 -17.635 1.00 98.50 87 LYS A C 1
ATOM 666 O O . LYS A 1 87 ? 2.904 5.573 -17.230 1.00 98.50 87 LYS A O 1
ATOM 671 N N . ALA A 1 88 ? 0.943 4.925 -18.111 1.00 98.31 88 ALA A N 1
ATOM 672 C CA . ALA A 1 88 ? 0.365 6.265 -18.119 1.00 98.31 88 ALA A CA 1
ATOM 673 C C . ALA A 1 88 ? 0.170 6.803 -16.693 1.00 98.31 88 ALA A C 1
ATOM 675 O O . ALA A 1 88 ? 0.534 7.951 -16.442 1.00 98.31 88 ALA A O 1
ATOM 676 N N . VAL A 1 89 ? -0.307 5.970 -15.759 1.00 97.94 89 VAL A N 1
ATOM 677 C CA . VAL A 1 89 ? -0.410 6.320 -14.329 1.00 97.94 89 VAL A CA 1
ATOM 678 C C . VAL A 1 89 ? 0.978 6.566 -13.724 1.00 97.94 89 VAL A C 1
ATOM 680 O O . VAL A 1 89 ? 1.192 7.577 -13.056 1.00 97.94 89 VAL A O 1
ATOM 683 N N . TYR A 1 90 ? 1.953 5.701 -14.024 1.00 98.50 90 TYR A N 1
ATOM 684 C CA . TYR A 1 90 ? 3.315 5.802 -13.491 1.00 98.50 90 TYR A CA 1
ATOM 685 C C . TYR A 1 90 ? 4.037 7.109 -13.846 1.00 98.50 90 TYR A C 1
ATOM 687 O O . TYR A 1 90 ? 4.957 7.505 -13.137 1.00 98.50 90 TYR A O 1
ATOM 695 N N . ARG A 1 91 ? 3.632 7.823 -14.906 1.00 97.31 91 ARG A N 1
ATOM 696 C CA . ARG A 1 91 ? 4.254 9.106 -15.290 1.00 97.31 91 ARG A CA 1
ATOM 697 C C . ARG A 1 91 ? 4.295 10.117 -14.144 1.00 97.31 91 ARG A C 1
ATOM 699 O O . ARG A 1 91 ? 5.266 10.859 -14.049 1.00 97.31 91 ARG A O 1
ATOM 706 N N . VAL A 1 92 ? 3.279 10.119 -13.278 1.00 95.00 92 VAL A N 1
ATOM 707 C CA . VAL A 1 92 ? 3.244 10.976 -12.082 1.00 95.00 92 VAL A CA 1
ATOM 708 C C . VAL A 1 92 ? 4.241 10.485 -11.032 1.00 95.00 92 VAL A C 1
ATOM 710 O O . VAL A 1 92 ? 4.930 11.282 -10.415 1.00 95.00 92 VAL A O 1
ATOM 713 N N . CYS A 1 93 ? 4.379 9.171 -10.861 1.00 97.38 93 CYS A N 1
ATOM 714 C CA . CYS A 1 93 ? 5.318 8.565 -9.915 1.00 97.38 93 CYS A CA 1
ATOM 715 C C . CYS A 1 93 ? 6.783 8.756 -10.349 1.00 97.38 93 CYS A C 1
ATOM 717 O O . CYS A 1 93 ? 7.677 8.914 -9.516 1.00 97.38 93 CYS A O 1
ATOM 719 N N . ALA A 1 94 ? 7.035 8.762 -11.660 1.00 97.75 94 ALA A N 1
ATOM 720 C CA . ALA A 1 94 ? 8.365 8.860 -12.251 1.00 97.75 94 ALA A CA 1
ATOM 721 C C . ALA A 1 94 ? 9.069 10.196 -11.965 1.00 97.75 94 ALA A C 1
ATOM 723 O O . ALA A 1 94 ? 10.293 10.251 -12.065 1.00 97.75 94 ALA A O 1
ATOM 724 N N . SER A 1 95 ? 8.338 11.258 -11.595 1.00 95.19 95 SER A N 1
ATOM 725 C CA . SER A 1 95 ? 8.951 12.540 -11.214 1.00 95.19 95 SER A CA 1
ATOM 726 C C . SER A 1 95 ? 9.829 12.424 -9.968 1.00 95.19 95 SER A C 1
ATOM 728 O O . SER A 1 95 ? 10.791 13.172 -9.833 1.00 95.19 95 SER A O 1
ATOM 730 N N . CYS A 1 96 ? 9.505 11.484 -9.076 1.00 96.00 96 CYS A N 1
ATOM 731 C CA . CYS A 1 96 ? 10.256 11.221 -7.850 1.00 96.00 96 CYS A CA 1
ATOM 732 C C . CYS A 1 96 ? 11.012 9.891 -7.930 1.00 96.00 96 CYS A C 1
ATOM 734 O O . CYS A 1 96 ? 12.174 9.827 -7.550 1.00 96.00 96 CYS A O 1
ATOM 736 N N . HIS A 1 97 ? 10.386 8.835 -8.458 1.00 97.25 97 HIS A N 1
ATOM 737 C CA . HIS A 1 97 ? 10.981 7.495 -8.513 1.00 97.25 97 HIS A CA 1
ATOM 738 C C . HIS A 1 97 ? 11.888 7.260 -9.732 1.00 97.25 97 HIS A C 1
ATOM 740 O O . HIS A 1 97 ? 12.574 6.242 -9.795 1.00 97.25 97 HIS A O 1
ATOM 746 N N . GLY A 1 98 ? 11.938 8.198 -10.683 1.00 97.81 98 GLY A N 1
ATOM 747 C CA . GLY A 1 98 ? 12.678 8.056 -11.936 1.00 97.81 98 GLY A CA 1
ATOM 748 C C . GLY A 1 98 ? 11.945 7.180 -12.953 1.00 97.81 98 GLY A C 1
ATOM 749 O O . GLY A 1 98 ? 11.022 6.437 -12.625 1.00 97.81 98 GLY A O 1
ATOM 750 N N . GLN A 1 99 ? 12.350 7.247 -14.222 1.00 97.62 99 GLN A N 1
ATOM 751 C CA . GLN A 1 99 ? 11.702 6.466 -15.289 1.00 97.62 99 GLN A CA 1
ATOM 752 C C . GLN A 1 99 ? 11.871 4.952 -15.104 1.00 97.62 99 GLN A C 1
ATOM 754 O O . GLN A 1 99 ? 10.997 4.185 -15.503 1.00 97.62 99 GLN A O 1
ATOM 759 N N . ASP A 1 100 ? 12.969 4.536 -14.474 1.00 96.81 100 ASP A N 1
ATOM 760 C CA . ASP A 1 100 ? 13.290 3.142 -14.171 1.00 96.81 100 ASP A CA 1
ATOM 761 C C . ASP A 1 100 ? 12.952 2.735 -12.725 1.00 96.81 100 ASP A C 1
ATOM 763 O O . ASP A 1 100 ? 13.203 1.599 -12.338 1.00 96.81 100 ASP A O 1
ATOM 767 N N . GLY A 1 101 ? 12.380 3.632 -11.916 1.00 97.75 101 GLY A N 1
ATOM 768 C CA . GLY A 1 101 ? 11.957 3.329 -10.547 1.00 97.75 101 GLY A CA 1
ATOM 769 C C . GLY A 1 101 ? 13.075 3.258 -9.506 1.00 97.75 101 GLY A C 1
ATOM 770 O O . GLY A 1 101 ? 12.786 2.871 -8.372 1.00 97.75 101 GLY A O 1
ATOM 771 N N . ARG A 1 102 ? 14.320 3.615 -9.859 1.00 97.56 102 ARG A N 1
ATOM 772 C CA . ARG A 1 102 ? 15.496 3.480 -8.980 1.00 97.56 102 ARG A CA 1
ATOM 773 C C . ARG A 1 102 ? 16.028 4.792 -8.401 1.00 97.56 102 ARG A C 1
ATOM 775 O O . ARG A 1 102 ? 17.046 4.784 -7.714 1.00 97.56 102 ARG A O 1
ATOM 782 N N . ALA A 1 103 ? 15.356 5.921 -8.637 1.00 96.50 103 ALA A N 1
ATOM 783 C CA . ALA A 1 103 ? 15.843 7.224 -8.167 1.00 96.50 103 ALA A CA 1
ATOM 784 C C . ALA A 1 103 ? 15.823 7.375 -6.634 1.00 96.50 103 ALA A C 1
ATOM 786 O O . ALA A 1 103 ? 16.547 8.204 -6.089 1.00 96.50 103 ALA A O 1
ATOM 787 N N . ILE A 1 104 ? 15.012 6.573 -5.937 1.00 94.44 104 ILE A N 1
ATOM 788 C CA . ILE A 1 104 ? 14.925 6.556 -4.475 1.00 94.44 104 ILE A CA 1
ATOM 789 C C . ILE A 1 104 ? 15.157 5.123 -4.008 1.00 94.44 104 ILE A C 1
ATOM 791 O O . ILE A 1 104 ? 14.356 4.244 -4.318 1.00 94.44 104 ILE A O 1
ATOM 795 N N . ASN A 1 105 ? 16.236 4.906 -3.258 1.00 95.19 105 ASN A N 1
ATOM 796 C CA . ASN A 1 105 ? 16.479 3.657 -2.544 1.00 95.19 105 ASN A CA 1
ATOM 797 C C . ASN A 1 105 ? 15.732 3.691 -1.202 1.00 95.19 105 ASN A C 1
ATOM 799 O O . ASN A 1 105 ? 15.920 4.623 -0.422 1.00 95.19 105 ASN A O 1
ATOM 803 N N . PHE A 1 106 ? 14.883 2.699 -0.944 1.00 92.81 106 PHE A N 1
ATOM 804 C CA . PHE A 1 106 ? 14.069 2.615 0.272 1.00 92.81 106 PHE A CA 1
ATOM 805 C C . PHE A 1 106 ? 14.809 2.005 1.467 1.00 92.81 106 PHE A C 1
ATOM 807 O O . PHE A 1 106 ? 14.324 2.107 2.593 1.00 92.81 106 PHE A O 1
ATOM 814 N N . LEU A 1 107 ? 15.972 1.392 1.233 1.00 93.06 107 LEU A N 1
ATOM 815 C CA . LEU A 1 107 ? 16.814 0.774 2.255 1.00 93.06 107 LEU A CA 1
ATOM 816 C C . LEU A 1 107 ? 18.225 1.382 2.220 1.00 93.06 107 LEU A C 1
ATOM 818 O O . LEU A 1 107 ? 18.375 2.603 2.203 1.00 93.06 107 LEU A O 1
ATOM 822 N N . THR A 1 108 ? 19.270 0.554 2.259 1.00 94.31 108 THR A N 1
ATOM 823 C CA . THR A 1 108 ? 20.668 1.004 2.300 1.00 94.31 108 THR A CA 1
ATOM 824 C C . THR A 1 108 ? 21.351 0.769 0.953 1.00 94.31 108 THR A C 1
ATOM 826 O O . THR A 1 108 ? 20.868 -0.038 0.154 1.00 94.31 108 THR A O 1
ATOM 829 N N . PRO A 1 109 ? 22.468 1.453 0.652 1.00 94.50 109 PRO A N 1
ATOM 830 C CA . PRO A 1 109 ? 23.231 1.199 -0.571 1.00 94.50 109 PRO A CA 1
ATOM 831 C C . PRO A 1 109 ? 23.687 -0.261 -0.734 1.00 94.50 109 PRO A C 1
ATOM 833 O O . PRO A 1 109 ? 23.756 -0.755 -1.854 1.00 94.50 109 PRO A O 1
ATOM 836 N N . GLU A 1 110 ? 23.967 -0.962 0.367 1.00 96.38 110 GLU A N 1
ATOM 837 C CA . GLU A 1 110 ? 24.461 -2.347 0.381 1.00 96.38 110 GLU A CA 1
ATOM 838 C C . GLU A 1 110 ? 23.345 -3.381 0.177 1.00 96.38 110 GLU A C 1
ATOM 840 O O . GLU A 1 110 ? 23.606 -4.501 -0.259 1.00 96.38 110 GLU A O 1
ATOM 845 N N . ASN A 1 111 ? 22.101 -3.017 0.492 1.00 94.38 111 ASN A N 1
ATOM 846 C CA . ASN A 1 111 ? 20.915 -3.833 0.254 1.00 94.38 111 ASN A CA 1
ATOM 847 C C . ASN A 1 111 ? 19.789 -2.935 -0.274 1.00 94.38 111 ASN A C 1
ATOM 849 O O . ASN A 1 111 ? 18.884 -2.581 0.488 1.00 94.38 111 ASN A O 1
ATOM 853 N N . PRO A 1 112 ? 19.863 -2.520 -1.550 1.00 95.50 112 PRO A N 1
ATOM 854 C CA . PRO A 1 112 ? 18.933 -1.545 -2.076 1.00 95.50 112 PRO A CA 1
ATOM 855 C C . PRO A 1 112 ? 17.549 -2.152 -2.302 1.00 95.50 112 PRO A C 1
ATOM 857 O O . PRO A 1 112 ? 17.398 -3.324 -2.653 1.00 95.50 112 PRO A O 1
ATOM 860 N N . GLU A 1 113 ? 16.529 -1.317 -2.151 1.00 96.44 113 GLU A N 1
ATOM 861 C CA . GLU A 1 113 ? 15.149 -1.642 -2.488 1.00 96.44 113 GLU A CA 1
ATOM 862 C C . GLU A 1 113 ? 14.547 -0.489 -3.288 1.00 96.44 113 GLU A C 1
ATOM 864 O O . GLU A 1 113 ? 14.647 0.676 -2.907 1.00 96.44 113 GLU A O 1
ATOM 869 N N . TYR A 1 114 ? 13.929 -0.826 -4.415 1.00 97.56 114 TYR A N 1
ATOM 870 C CA . TYR A 1 114 ? 13.351 0.125 -5.357 1.00 97.56 114 TYR A CA 1
ATOM 871 C C . TYR A 1 114 ? 11.889 -0.219 -5.631 1.00 97.56 114 TYR A C 1
ATOM 873 O O . TYR A 1 114 ? 11.387 -1.259 -5.196 1.00 97.56 114 TYR A O 1
ATOM 881 N N . VAL A 1 115 ? 11.202 0.627 -6.406 1.00 97.94 115 VAL A N 1
ATOM 882 C CA . VAL A 1 115 ? 9.786 0.413 -6.748 1.00 97.94 115 VAL A CA 1
ATOM 883 C C . VAL A 1 115 ? 9.561 -0.966 -7.375 1.00 97.94 115 VAL A C 1
ATOM 885 O O . VAL A 1 115 ? 8.633 -1.669 -6.979 1.00 97.94 115 VAL A O 1
ATOM 888 N N . GLY A 1 116 ? 10.424 -1.376 -8.313 1.00 98.25 116 GLY A N 1
ATOM 889 C CA . GLY A 1 116 ? 10.331 -2.681 -8.971 1.00 98.25 116 GLY A CA 1
ATOM 890 C C . GLY A 1 116 ? 10.555 -3.859 -8.019 1.00 98.25 116 GLY A C 1
ATOM 891 O O . GLY A 1 116 ? 9.822 -4.845 -8.106 1.00 98.25 116 GLY A O 1
ATOM 892 N N . THR A 1 117 ? 11.500 -3.734 -7.078 1.00 97.81 117 THR A N 1
ATOM 893 C CA . THR A 1 117 ? 11.752 -4.734 -6.025 1.00 97.81 117 THR A CA 1
ATOM 894 C C . THR A 1 117 ? 10.513 -4.920 -5.155 1.00 97.81 117 THR A C 1
ATOM 896 O O . THR A 1 117 ? 9.950 -6.014 -5.098 1.00 97.81 117 THR A O 1
ATOM 899 N N . LEU A 1 118 ? 10.008 -3.836 -4.557 1.00 96.75 118 LEU A N 1
ATOM 900 C CA . LEU A 1 118 ? 8.872 -3.914 -3.639 1.00 96.75 118 LEU A CA 1
ATOM 901 C C . LEU A 1 118 ? 7.586 -4.360 -4.356 1.00 96.75 118 LEU A C 1
ATOM 903 O O . LEU A 1 118 ? 6.807 -5.135 -3.805 1.00 96.75 118 LEU A O 1
ATOM 907 N N . ALA A 1 119 ? 7.376 -3.944 -5.610 1.00 98.12 119 ALA A N 1
ATOM 908 C CA . ALA A 1 119 ? 6.211 -4.349 -6.396 1.00 98.12 119 ALA A CA 1
ATOM 909 C C . ALA A 1 119 ? 6.161 -5.857 -6.667 1.00 98.12 119 ALA A C 1
ATOM 911 O O . ALA A 1 119 ? 5.067 -6.419 -6.762 1.00 98.12 119 ALA A O 1
ATOM 912 N N . LYS A 1 120 ? 7.313 -6.522 -6.797 1.00 97.88 120 LYS A N 1
ATOM 913 C CA . LYS A 1 120 ? 7.395 -7.976 -7.010 1.00 97.88 120 LYS A CA 1
ATOM 914 C C . LYS A 1 120 ? 7.403 -8.746 -5.692 1.00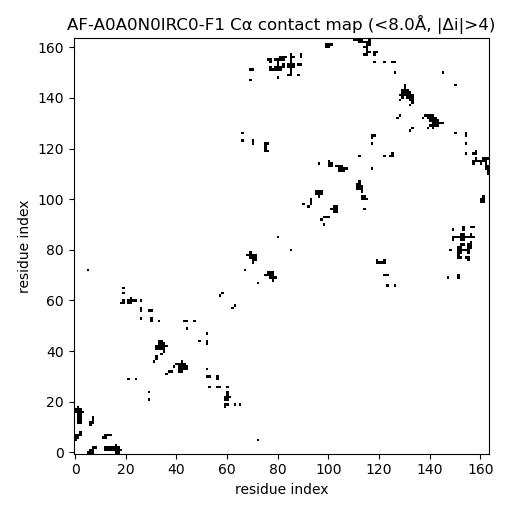 97.88 120 LYS A C 1
ATOM 916 O O . LYS A 1 120 ? 6.756 -9.788 -5.589 1.00 97.88 120 LYS A O 1
ATOM 921 N N . GLU A 1 121 ? 8.095 -8.239 -4.675 1.00 95.81 121 GLU A N 1
ATOM 922 C CA . GLU A 1 121 ? 8.240 -8.932 -3.395 1.00 95.81 121 GLU A CA 1
ATOM 923 C C . GLU A 1 121 ? 7.014 -8.770 -2.483 1.00 95.81 121 GLU A C 1
ATOM 925 O O . GLU A 1 121 ? 6.643 -9.723 -1.786 1.00 95.81 121 GLU A O 1
ATOM 930 N N . ASN A 1 122 ? 6.363 -7.604 -2.508 1.00 95.88 122 ASN A N 1
ATOM 931 C CA . ASN A 1 122 ? 5.304 -7.214 -1.577 1.00 95.88 122 ASN A CA 1
ATOM 932 C C . ASN A 1 122 ? 4.248 -6.285 -2.233 1.00 95.88 122 ASN A C 1
ATOM 934 O O . ASN A 1 122 ? 4.072 -5.126 -1.840 1.00 95.88 122 ASN A O 1
ATOM 938 N N . PRO A 1 123 ? 3.507 -6.780 -3.243 1.00 97.12 123 PRO A N 1
ATOM 939 C CA . PRO A 1 123 ? 2.569 -5.968 -4.026 1.00 97.12 123 PRO A CA 1
ATOM 940 C C . PRO A 1 123 ? 1.446 -5.329 -3.191 1.00 97.12 123 PRO A C 1
ATOM 942 O O . PRO A 1 123 ? 0.987 -4.231 -3.502 1.00 97.12 123 PRO A O 1
ATOM 945 N N . GLN A 1 124 ? 1.001 -5.989 -2.119 1.00 94.75 124 GLN A N 1
ATOM 946 C CA . GLN A 1 124 ? -0.030 -5.462 -1.223 1.00 94.75 124 GLN A CA 1
ATOM 947 C C . GLN A 1 124 ? 0.439 -4.233 -0.441 1.00 94.75 124 GLN A C 1
ATOM 949 O O . GLN A 1 124 ? -0.353 -3.318 -0.226 1.00 94.75 124 GLN A O 1
ATOM 954 N N . GLU A 1 125 ? 1.710 -4.198 -0.033 1.00 94.38 125 GLU A N 1
ATOM 955 C CA . GLU A 1 125 ? 2.292 -3.036 0.632 1.00 94.38 125 GLU A CA 1
ATOM 956 C C . GLU A 1 125 ? 2.426 -1.881 -0.357 1.00 94.38 125 GLU A C 1
ATOM 958 O O . GLU A 1 125 ? 2.053 -0.758 -0.025 1.00 94.38 125 GLU A O 1
ATOM 963 N N . VAL A 1 126 ? 2.854 -2.162 -1.594 1.00 96.50 126 VAL A N 1
ATOM 964 C CA . VAL A 1 126 ? 2.904 -1.151 -2.659 1.00 96.50 126 VAL A CA 1
ATOM 965 C C . VAL A 1 126 ? 1.538 -0.522 -2.885 1.00 96.50 126 VAL A C 1
ATOM 967 O O . VAL A 1 126 ? 1.422 0.697 -2.811 1.00 96.50 126 VAL A O 1
ATOM 970 N N . LEU A 1 127 ? 0.486 -1.316 -3.110 1.00 96.94 127 LEU A N 1
ATOM 971 C CA . LEU A 1 127 ? -0.848 -0.751 -3.335 1.00 96.94 127 LEU A CA 1
ATOM 972 C C . LEU A 1 127 ? -1.379 0.003 -2.111 1.00 96.94 127 LEU A C 1
ATOM 974 O O . LEU A 1 127 ? -2.052 1.021 -2.266 1.00 96.94 127 LEU A O 1
ATOM 978 N N . HIS A 1 128 ? -1.061 -0.458 -0.899 1.00 94.88 128 HIS A N 1
ATOM 979 C CA . HIS A 1 128 ? -1.440 0.250 0.319 1.00 94.88 128 HIS A CA 1
ATOM 980 C C . HIS A 1 128 ? -0.757 1.621 0.421 1.00 94.88 128 HIS A C 1
ATOM 982 O O . HIS A 1 128 ? -1.442 2.609 0.689 1.00 94.88 128 HIS A O 1
ATOM 988 N N . LYS A 1 129 ? 0.552 1.696 0.150 1.00 95.62 129 LYS A N 1
ATOM 989 C CA . LYS A 1 129 ? 1.316 2.954 0.129 1.00 95.62 129 LYS A CA 1
ATOM 990 C C . LYS A 1 129 ? 0.884 3.871 -1.009 1.00 95.62 129 LYS A C 1
ATOM 992 O O . LYS A 1 129 ? 0.805 5.074 -0.816 1.00 95.62 129 LYS A O 1
ATOM 997 N N . VAL A 1 130 ? 0.549 3.328 -2.180 1.00 97.00 130 VAL A N 1
ATOM 998 C CA . VAL A 1 130 ? -0.004 4.130 -3.281 1.00 97.00 130 VAL A CA 1
ATOM 999 C C . VAL A 1 130 ? -1.320 4.777 -2.862 1.00 97.00 130 VAL A C 1
ATOM 1001 O O . VAL A 1 130 ? -1.521 5.946 -3.148 1.00 97.00 130 VAL A O 1
ATOM 1004 N N . LEU A 1 131 ? -2.203 4.069 -2.157 1.00 95.88 131 LEU A N 1
ATOM 1005 C CA . LEU A 1 131 ? -3.481 4.639 -1.722 1.00 95.88 131 LEU A CA 1
ATOM 1006 C C . LEU A 1 131 ? -3.341 5.649 -0.578 1.00 95.88 131 LEU A C 1
ATOM 1008 O O . LEU A 1 131 ? -4.019 6.674 -0.597 1.00 95.88 131 LEU A O 1
ATOM 1012 N N . ASN A 1 132 ? -2.483 5.362 0.403 1.00 94.31 132 ASN A N 1
ATOM 1013 C CA . ASN A 1 132 ? -2.484 6.060 1.697 1.00 94.31 132 ASN A CA 1
ATOM 1014 C C . ASN A 1 132 ? -1.216 6.886 1.971 1.00 94.31 132 ASN A C 1
ATOM 1016 O O . ASN A 1 132 ? -1.164 7.613 2.957 1.00 94.31 132 ASN A O 1
ATOM 1020 N N . GLY A 1 133 ? -0.209 6.801 1.105 1.00 94.50 133 GLY A N 1
ATOM 1021 C CA . GLY A 1 133 ? 1.100 7.417 1.297 1.00 94.50 133 GLY A CA 1
ATOM 1022 C C . GLY A 1 133 ? 2.027 6.598 2.197 1.00 94.50 133 GLY A C 1
ATOM 1023 O O . GLY A 1 133 ? 1.681 5.511 2.668 1.00 94.50 133 GLY A O 1
ATOM 1024 N N . GLN A 1 134 ? 3.236 7.122 2.417 1.00 92.75 134 GLN A N 1
ATOM 1025 C 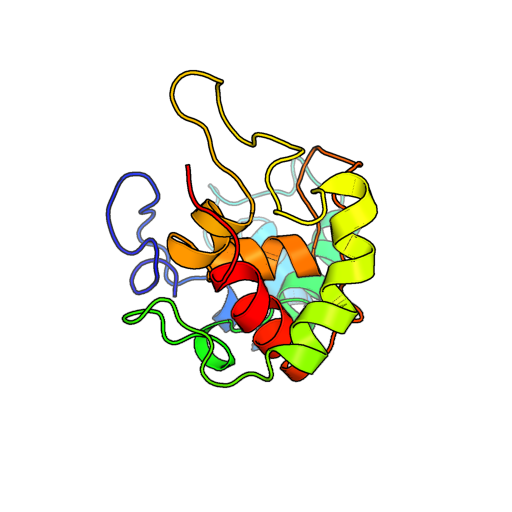CA . GLN A 1 134 ? 4.221 6.530 3.324 1.00 92.75 134 GLN A CA 1
ATOM 1026 C C . GLN A 1 134 ? 4.201 7.244 4.686 1.00 92.75 134 GLN A C 1
ATOM 1028 O O . GLN A 1 134 ? 4.503 8.439 4.750 1.00 92.75 134 GLN A O 1
ATOM 1033 N N . PRO A 1 135 ? 3.924 6.536 5.798 1.00 86.25 135 PRO A N 1
ATOM 1034 C CA . PRO A 1 135 ? 3.956 7.133 7.131 1.00 86.25 135 PRO A CA 1
ATOM 1035 C C . PRO A 1 135 ? 5.304 7.796 7.436 1.00 86.25 135 PRO A C 1
ATOM 1037 O O . PRO A 1 135 ? 6.361 7.219 7.179 1.00 86.25 135 PRO A O 1
ATOM 1040 N N . GLY A 1 136 ? 5.267 9.014 7.981 1.00 81.88 136 GLY A N 1
ATOM 1041 C CA . GLY A 1 136 ? 6.467 9.774 8.351 1.00 81.88 136 GLY A CA 1
ATOM 1042 C C . GLY A 1 136 ? 7.299 10.301 7.174 1.00 81.88 136 GLY A C 1
ATOM 1043 O O . GLY A 1 136 ? 8.323 10.937 7.407 1.00 81.88 136 GLY A O 1
ATOM 1044 N N . ASN A 1 137 ? 6.876 10.077 5.924 1.00 77.44 137 ASN A N 1
ATOM 1045 C CA . ASN A 1 137 ? 7.547 10.594 4.738 1.00 77.44 137 ASN A CA 1
ATOM 1046 C C . ASN A 1 137 ? 6.557 11.352 3.844 1.00 77.44 137 ASN A C 1
ATOM 1048 O O . ASN A 1 137 ? 5.861 10.768 3.015 1.00 77.44 137 ASN A O 1
ATOM 1052 N N . PHE A 1 138 ? 6.552 12.678 3.976 1.00 70.88 138 PHE A N 1
ATOM 1053 C CA . PHE A 1 138 ? 5.668 13.566 3.216 1.00 70.88 138 PHE A CA 1
ATOM 1054 C C . PHE A 1 138 ? 5.936 13.575 1.699 1.00 70.88 138 PHE A C 1
ATOM 1056 O O . PHE A 1 138 ? 5.134 14.125 0.950 1.00 70.88 138 PHE A O 1
ATOM 1063 N N . VAL A 1 139 ? 7.039 12.977 1.229 1.00 85.88 139 VAL A N 1
ATOM 1064 C CA . VAL A 1 139 ? 7.400 12.936 -0.198 1.00 85.88 139 VAL A CA 1
ATOM 1065 C C . VAL A 1 139 ? 6.592 11.887 -0.967 1.00 85.88 139 VAL A C 1
ATOM 1067 O O . VAL A 1 139 ? 6.388 12.057 -2.166 1.00 85.88 139 VAL A O 1
ATOM 1070 N N . MET A 1 140 ? 6.106 10.828 -0.305 1.00 93.75 140 MET A N 1
ATOM 1071 C CA . MET A 1 140 ? 5.224 9.833 -0.929 1.00 93.75 140 MET A CA 1
ATOM 1072 C C . MET A 1 140 ? 3.776 10.036 -0.453 1.00 93.75 140 MET A C 1
ATOM 1074 O O . MET A 1 140 ? 3.393 9.474 0.580 1.00 93.75 140 MET A O 1
ATOM 1078 N N . PRO A 1 141 ? 2.967 10.837 -1.174 1.00 93.12 141 PRO A N 1
ATOM 1079 C CA . PRO A 1 141 ? 1.577 11.095 -0.817 1.00 93.12 141 PRO A CA 1
ATOM 1080 C C . PRO A 1 141 ? 0.665 9.905 -1.144 1.00 93.12 141 PRO A C 1
ATOM 1082 O O . PRO A 1 141 ? 1.032 8.990 -1.883 1.00 93.12 141 PRO A O 1
ATOM 1085 N N . GLY A 1 142 ? -0.557 9.944 -0.610 1.00 94.31 142 GLY A N 1
ATOM 1086 C CA . GLY A 1 142 ? -1.622 9.012 -0.973 1.00 94.31 142 GLY A CA 1
ATOM 1087 C C . GLY A 1 142 ? -2.357 9.430 -2.247 1.00 94.31 142 GLY A C 1
ATOM 1088 O O . GLY A 1 142 ? -2.738 10.586 -2.420 1.00 94.31 142 GLY A O 1
ATOM 1089 N N . PHE A 1 143 ? -2.605 8.463 -3.122 1.00 95.88 143 PHE A N 1
ATOM 1090 C CA . PHE A 1 143 ? -3.357 8.575 -4.370 1.00 95.88 143 PHE A CA 1
ATOM 1091 C C . PHE A 1 143 ? -4.696 7.833 -4.242 1.00 95.88 143 PHE A C 1
ATOM 1093 O O . PHE A 1 143 ? -5.054 7.002 -5.078 1.00 95.88 143 PHE A O 1
ATOM 1100 N N . SER A 1 144 ? -5.444 8.123 -3.172 1.00 93.94 144 SER A N 1
ATOM 1101 C CA . SER A 1 144 ? -6.715 7.460 -2.825 1.00 93.94 144 SER A CA 1
ATOM 1102 C C . SER A 1 144 ? -7.815 7.603 -3.885 1.00 93.94 144 SER A C 1
ATOM 1104 O O . SER A 1 144 ? -8.783 6.848 -3.884 1.00 93.94 144 SER A O 1
ATOM 1106 N N . PHE A 1 145 ? -7.650 8.539 -4.820 1.00 94.38 145 PHE A N 1
ATOM 1107 C CA . PHE A 1 145 ? -8.537 8.745 -5.963 1.00 94.38 145 PHE A CA 1
ATOM 1108 C C . PHE A 1 145 ? -8.333 7.734 -7.106 1.00 94.38 145 PHE A C 1
ATOM 1110 O O . PHE A 1 145 ? -9.135 7.713 -8.040 1.00 94.38 145 PHE A O 1
ATOM 1117 N N . LEU A 1 146 ? -7.276 6.910 -7.079 1.00 97.06 146 LEU A N 1
ATOM 1118 C CA . LEU A 1 146 ? -7.079 5.862 -8.082 1.00 97.06 146 LEU A CA 1
ATOM 1119 C C . LEU A 1 146 ? -8.109 4.744 -7.909 1.00 97.06 146 LEU A C 1
ATOM 1121 O O . LEU A 1 146 ? -8.282 4.175 -6.832 1.00 97.06 146 LEU A O 1
ATOM 1125 N N . SER A 1 147 ? -8.759 4.378 -9.010 1.00 96.94 147 SER A N 1
ATOM 1126 C CA . SER A 1 147 ? -9.704 3.265 -9.024 1.00 96.94 147 SER A CA 1
ATOM 1127 C C . SER A 1 147 ? -9.005 1.906 -8.842 1.00 96.94 147 SER A C 1
ATOM 1129 O O . SER A 1 147 ? -7.834 1.744 -9.203 1.00 96.94 147 SER A O 1
ATOM 1131 N N . PRO A 1 148 ? -9.734 0.861 -8.405 1.00 97.06 148 PRO A N 1
ATOM 1132 C CA . PRO A 1 148 ? -9.196 -0.498 -8.322 1.00 97.06 148 PRO A CA 1
ATOM 1133 C C . PRO A 1 148 ? -8.652 -1.066 -9.645 1.00 97.06 148 PRO A C 1
ATOM 1135 O O . PRO A 1 148 ? -7.820 -1.973 -9.629 1.00 97.06 148 PRO A O 1
ATOM 1138 N N . ALA A 1 149 ? -9.130 -0.578 -10.795 1.00 97.81 149 ALA A N 1
ATOM 1139 C CA . ALA A 1 149 ? -8.572 -0.933 -12.101 1.00 97.81 149 ALA A CA 1
ATOM 1140 C C . ALA A 1 149 ? -7.200 -0.276 -12.301 1.00 97.81 149 ALA A C 1
ATOM 1142 O O . ALA A 1 149 ? -6.219 -0.973 -12.535 1.00 97.81 149 ALA A O 1
ATOM 1143 N N . GLN A 1 150 ? -7.112 1.039 -12.076 1.00 98.38 150 GLN A N 1
ATOM 1144 C CA . GLN A 1 150 ? -5.864 1.793 -12.215 1.00 98.38 150 GLN A CA 1
ATOM 1145 C C . GLN A 1 150 ? -4.763 1.297 -11.273 1.00 98.38 150 GLN A C 1
ATOM 1147 O O . GLN A 1 150 ? -3.602 1.282 -11.663 1.00 98.38 150 GLN A O 1
ATOM 1152 N N . LEU A 1 151 ? -5.103 0.858 -10.057 1.00 98.31 151 LEU A N 1
ATOM 1153 C CA . LEU A 1 151 ? -4.133 0.247 -9.140 1.00 98.31 151 LEU A CA 1
ATOM 1154 C C . LEU A 1 151 ? -3.545 -1.055 -9.702 1.00 98.31 151 LEU A C 1
ATOM 1156 O O . LEU A 1 151 ? -2.347 -1.292 -9.581 1.00 98.31 151 LEU A O 1
ATOM 1160 N N . GLN A 1 152 ? -4.375 -1.895 -10.320 1.00 98.56 152 GLN A N 1
ATOM 1161 C CA . GLN A 1 152 ? -3.943 -3.161 -10.919 1.00 98.56 152 GLN A CA 1
ATOM 1162 C C . GLN A 1 152 ? -3.106 -2.945 -12.184 1.00 98.56 152 GLN A C 1
ATOM 1164 O O . GLN A 1 152 ? -2.085 -3.612 -12.366 1.00 98.56 152 GLN A O 1
ATOM 1169 N N . ASP A 1 153 ? -3.492 -1.972 -13.011 1.00 98.81 153 ASP A N 1
ATOM 1170 C CA . ASP A 1 153 ? -2.727 -1.544 -14.182 1.00 98.81 153 ASP A CA 1
ATOM 1171 C C . ASP A 1 153 ? -1.368 -0.974 -13.754 1.00 98.81 153 ASP A C 1
ATOM 1173 O O . ASP A 1 153 ? -0.323 -1.385 -14.261 1.00 98.81 153 ASP A O 1
ATOM 1177 N N . LEU A 1 154 ? -1.361 -0.083 -12.755 1.00 98.75 154 LEU A N 1
ATOM 1178 C CA . LEU A 1 154 ? -0.138 0.471 -12.181 1.00 98.75 154 LEU A CA 1
ATOM 1179 C C . LEU A 1 154 ? 0.756 -0.646 -11.644 1.00 98.75 154 LEU A C 1
ATOM 1181 O O . LEU A 1 154 ? 1.906 -0.726 -12.058 1.00 98.75 154 LEU A O 1
ATOM 1185 N N . LEU A 1 155 ? 0.245 -1.538 -10.789 1.00 98.75 155 LEU A N 1
ATOM 1186 C CA . LEU A 1 155 ? 1.030 -2.650 -10.247 1.00 98.75 155 LEU A CA 1
ATOM 1187 C C . LEU A 1 155 ? 1.593 -3.547 -11.355 1.00 98.75 155 LEU A C 1
ATOM 1189 O O . LEU A 1 155 ? 2.760 -3.931 -11.283 1.00 98.75 155 LEU A O 1
ATOM 1193 N N . SER A 1 156 ? 0.804 -3.828 -12.397 1.00 98.69 156 SER A N 1
ATOM 1194 C CA . SER A 1 156 ? 1.267 -4.567 -13.579 1.00 98.69 156 SER A CA 1
ATOM 1195 C C . SER A 1 156 ? 2.489 -3.901 -14.205 1.00 98.69 156 SER A C 1
ATOM 1197 O O . SER A 1 156 ? 3.484 -4.574 -14.469 1.00 98.69 156 SER A O 1
ATOM 1199 N N . TYR A 1 157 ? 2.456 -2.577 -14.381 1.00 98.81 157 TYR A N 1
ATOM 1200 C CA . TYR A 1 157 ? 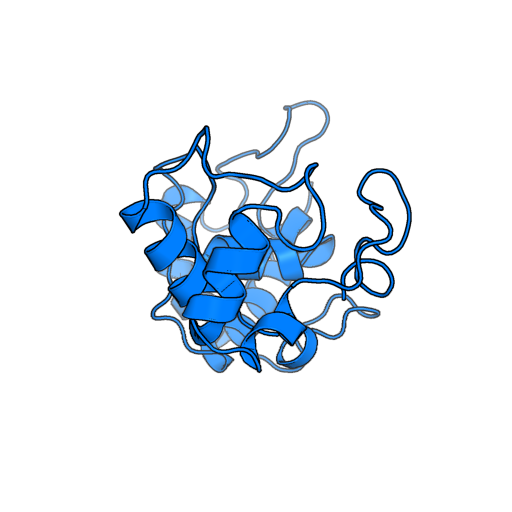3.593 -1.824 -14.902 1.00 98.81 157 TYR A CA 1
ATOM 1201 C C . TYR A 1 157 ? 4.776 -1.771 -13.925 1.00 98.81 157 TYR A C 1
ATOM 1203 O O . TYR A 1 157 ? 5.911 -2.002 -14.340 1.00 98.81 157 TYR A O 1
ATOM 1211 N N . LEU A 1 158 ? 4.543 -1.521 -12.632 1.00 98.69 158 LEU A N 1
ATOM 1212 C CA . LEU A 1 158 ? 5.607 -1.457 -11.622 1.00 98.69 158 LEU A CA 1
ATOM 1213 C C . LEU A 1 158 ? 6.419 -2.755 -11.571 1.00 98.69 158 LEU A C 1
ATOM 1215 O O . LEU A 1 158 ? 7.636 -2.724 -11.422 1.00 98.69 158 LEU A O 1
ATOM 1219 N N . GLN A 1 159 ? 5.764 -3.898 -11.773 1.00 98.62 159 GLN A N 1
ATOM 1220 C CA . GLN A 1 159 ? 6.423 -5.201 -11.819 1.00 98.62 159 GLN A CA 1
ATOM 1221 C C . GLN A 1 159 ? 7.260 -5.447 -13.085 1.00 98.62 159 GLN A C 1
ATOM 1223 O O . GLN A 1 159 ? 7.943 -6.468 -13.160 1.00 98.62 159 GLN A O 1
ATOM 1228 N N . THR A 1 160 ? 7.242 -4.536 -14.062 1.00 98.38 160 THR A N 1
ATOM 1229 C CA . THR A 1 160 ? 8.177 -4.539 -15.202 1.00 98.38 160 THR A CA 1
ATOM 1230 C C . THR A 1 160 ? 9.455 -3.749 -14.925 1.00 98.38 160 THR A C 1
ATOM 1232 O O . THR A 1 160 ? 10.433 -3.904 -15.654 1.00 98.38 160 THR A O 1
ATOM 1235 N N . LEU A 1 161 ? 9.469 -2.918 -13.876 1.00 98.44 161 LEU A N 1
ATOM 1236 C CA . LEU A 1 161 ? 10.627 -2.099 -13.531 1.00 98.44 161 LEU A CA 1
ATOM 1237 C C . LEU A 1 161 ? 11.785 -2.964 -12.997 1.00 98.44 161 LEU A C 1
ATOM 1239 O O . LEU A 1 161 ? 11.541 -4.042 -12.434 1.00 98.44 161 LEU A O 1
ATOM 1243 N N . PRO A 1 162 ? 13.043 -2.512 -13.160 1.00 97.56 162 PRO A N 1
ATOM 1244 C CA . PRO A 1 162 ? 14.215 -3.179 -12.607 1.00 97.56 162 PRO A CA 1
ATOM 1245 C C . PRO A 1 162 ? 14.108 -3.477 -11.107 1.00 97.56 162 PRO A C 1
ATOM 1247 O O . PRO A 1 162 ? 13.557 -2.700 -10.326 1.00 97.56 162 PRO A O 1
ATOM 1250 N N . GLU A 1 163 ? 14.661 -4.624 -10.727 1.00 93.38 163 GLU A N 1
ATOM 1251 C CA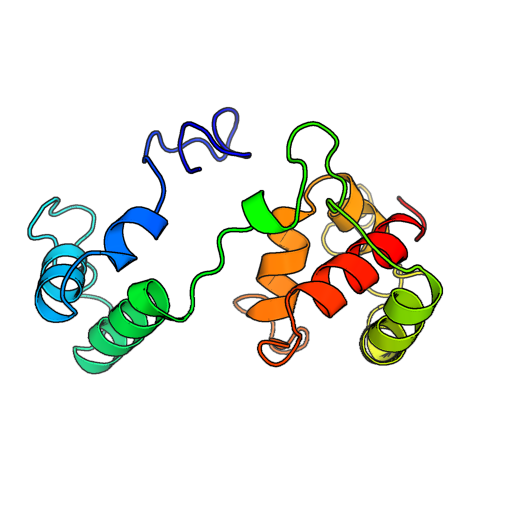 . GLU A 1 163 ? 14.996 -4.964 -9.342 1.00 93.38 163 GLU A CA 1
ATOM 1252 C C . GLU A 1 163 ? 16.394 -4.442 -8.973 1.00 93.38 163 GLU A C 1
ATOM 1254 O O . GLU A 1 163 ? 17.068 -3.820 -9.802 1.00 93.38 163 GLU A O 1
ATOM 1259 N N . LYS A 1 164 ? 16.777 -4.667 -7.712 1.00 84.00 164 LYS A N 1
ATOM 1260 C CA . LYS A 1 164 ? 18.136 -4.455 -7.201 1.00 84.00 164 LYS A CA 1
ATOM 1261 C C . LYS A 1 164 ? 19.190 -5.217 -8.001 1.00 84.00 164 LYS A C 1
ATOM 1263 O O . LYS A 1 164 ? 18.932 -6.396 -8.333 1.00 84.00 164 LYS A O 1
#

Foldseek 3Di:
DQCPALPVDDPSHDPDPDLQVLLPDDLVVQLCVCCQVPHVVNRCPVPDPPVRSSVVSCCSNPVDDDCVQQADRVQLAGPDADQVLLLVVCVVVCVQLNNQQPNDFPDDPVATFGLLNCLRPPVPVVLVCQQQNDPPDPVRHHPVVDDSHNSNHNSNNSPVHDGD

Organism: Thermus scotoductus (NCBI:txid37636)

Nearest PDB structures (foldseek):
  1cno-assembly1_A  TM=6.125E-01  e=8.888E-03  Marinobacter nauticus
  6rte-assembly1_A  TM=7.262E-01  e=2.798E-02  Pseudomonas aeruginosa
  2zzs-assembly1_A  TM=6.370E-01  e=1.530E-02  Vibrio parahaemolyticus RIMD 2210633
  2zzs-assembly29_3  TM=6.332E-01  e=6.921E-02  Vibrio parahaemolyticus RIMD 2210633
  6tp9-assembly5_G  TM=6.394E-01  e=3.532E-01  Pseudomonas aeruginosa PAO1

Secondary structure (DSSP, 8-state):
-GGGSTTSSSTT------SGGGGGS-HHHHHHHHBTSS-GGGB-TTTS-HHHHHHHHHIIIII---GGGTEETTTTEESS--HHHHHHHHHHHHHHH-TTS-SS-SSBTTB---HHHHHHH-HHHHHHHHHH-BTTBTTS---TTS-HHHHHHHHHHHTTS---